Protein AF-S7PTJ5-F1 (afdb_monomer)

Solvent-accessible surface area (backbone atoms only — not comparable to full-atom values): 6444 Å² total; per-residue (Å²): 131,55,73,69,57,48,52,53,50,49,53,50,42,56,53,51,48,52,51,52,54,57,46,49,67,52,42,80,76,45,96,63,96,84,78,58,66,66,64,51,52,54,49,54,52,52,41,53,54,52,50,62,73,64,36,68,79,81,69,53,54,60,69,59,48,36,53,55,52,50,76,54,43,68,99,55,100,61,77,52,96,36,74,88,33,35,55,47,36,50,46,68,74,41,72,69,46,25,53,34,54,75,74,32,72,92,57,108

Foldseek 3Di:
DDPVVLVVLVVVLVVLVVVLVVVVVVCVVDVDPPPPVPVSVVSVVVSVVSCVVNPPLVVDDLVVNLVVLLVQADPDPDGDPDCPGPPNVQLPPDVSSVVSRVPNPSRD

Nearest PDB structures (foldseek):
  7kpv-assembly1_C  TM=3.994E-01  e=6.391E+00  Saccharomyces cerevisiae S288C

Mean predicted aligned error: 8.33 Å

Sequence (108 aa):
PTDAERRKLRWFVEEAERTVDNLWEKEDLVVNPLGVPQRRESLVSSITRCKSVLAPIRRLPPEILGRVFFFALPEVDYVPMRKDAAPMLLTHVCKFWRDVAMFTPDLW

Structure (mmCIF, N/CA/C/O backbone):
data_AF-S7PTJ5-F1
#
_entry.id   AF-S7PTJ5-F1
#
loop_
_atom_site.group_PDB
_atom_site.id
_atom_site.type_symbol
_atom_site.label_atom_id
_atom_site.label_alt_id
_atom_site.label_comp_id
_atom_site.label_asym_id
_atom_site.label_entity_id
_atom_site.label_seq_id
_atom_site.pdbx_PDB_ins_code
_atom_site.Cartn_x
_atom_site.Cartn_y
_atom_site.Cartn_z
_atom_site.occupancy
_atom_site.B_iso_or_equiv
_atom_site.auth_seq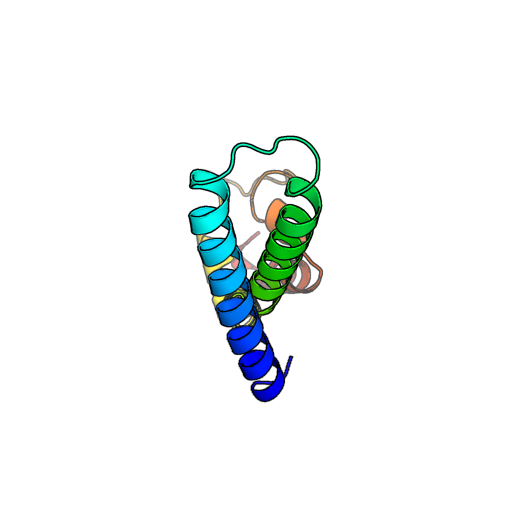_id
_atom_site.auth_comp_id
_atom_site.auth_asym_id
_atom_site.auth_atom_id
_atom_site.pdbx_PDB_model_num
ATOM 1 N N . PRO A 1 1 ? -13.951 -5.434 -0.118 1.00 74.44 1 PRO A N 1
ATOM 2 C CA . PRO A 1 1 ? -15.008 -4.753 0.657 1.00 74.44 1 PRO A CA 1
ATOM 3 C C . PRO A 1 1 ? -15.866 -3.849 -0.228 1.00 74.44 1 PRO A C 1
ATOM 5 O O . PRO A 1 1 ? -15.332 -3.061 -1.012 1.00 74.44 1 PRO A O 1
ATOM 8 N N . THR A 1 2 ? -17.178 -3.986 -0.081 1.00 85.00 2 THR A N 1
ATOM 9 C CA . THR A 1 2 ? -18.197 -3.136 -0.701 1.00 85.00 2 THR A CA 1
ATOM 10 C C . THR A 1 2 ? -18.107 -1.700 -0.176 1.00 85.00 2 THR A C 1
ATOM 12 O O . THR A 1 2 ? -17.518 -1.437 0.879 1.00 85.00 2 THR A O 1
ATOM 15 N N . ASP A 1 3 ? -18.692 -0.735 -0.889 1.00 85.19 3 ASP A N 1
ATOM 16 C CA . ASP A 1 3 ? -18.665 0.669 -0.455 1.00 85.19 3 ASP A CA 1
ATOM 17 C C . ASP A 1 3 ? -19.378 0.889 0.892 1.00 85.19 3 ASP A C 1
ATOM 19 O O . ASP A 1 3 ? -18.951 1.733 1.685 1.00 85.19 3 ASP A O 1
ATOM 23 N N . ALA A 1 4 ? -20.398 0.080 1.201 1.00 85.56 4 ALA A N 1
ATOM 24 C CA . ALA A 1 4 ? -21.073 0.089 2.497 1.00 85.56 4 ALA A CA 1
ATOM 25 C C . ALA A 1 4 ? -20.149 -0.379 3.637 1.00 85.56 4 ALA A C 1
ATOM 27 O O . ALA A 1 4 ? -20.053 0.288 4.668 1.00 85.56 4 ALA A O 1
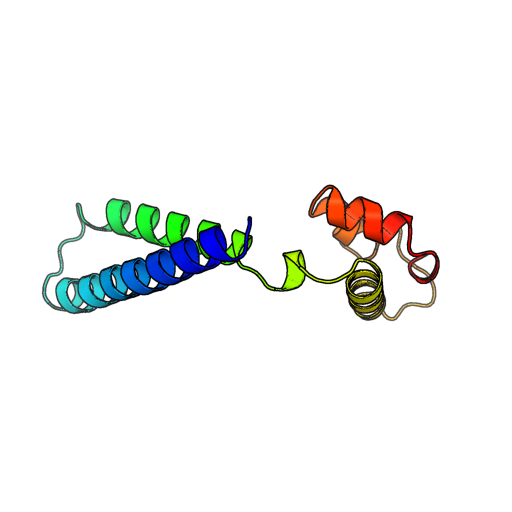ATOM 28 N N . GLU A 1 5 ? -19.416 -1.479 3.445 1.00 87.31 5 GLU A N 1
ATOM 29 C CA . GLU A 1 5 ? -18.423 -1.971 4.412 1.00 87.31 5 GLU A CA 1
ATOM 30 C C . GLU A 1 5 ? -17.289 -0.965 4.614 1.00 87.31 5 GLU A C 1
ATOM 32 O O . GLU A 1 5 ? -16.864 -0.722 5.740 1.00 87.31 5 GLU A O 1
ATOM 37 N N . ARG A 1 6 ? -16.829 -0.316 3.538 1.00 84.94 6 ARG A N 1
ATOM 38 C CA . ARG A 1 6 ? -15.797 0.728 3.618 1.00 84.94 6 ARG A CA 1
ATOM 39 C C . ARG A 1 6 ? -16.260 1.939 4.415 1.00 84.94 6 ARG A C 1
ATOM 41 O O . ARG A 1 6 ? -15.463 2.506 5.152 1.00 84.94 6 ARG A O 1
ATOM 48 N N . ARG A 1 7 ? -17.525 2.347 4.274 1.00 87.69 7 ARG A N 1
ATOM 49 C CA . ARG A 1 7 ? -18.090 3.451 5.063 1.00 87.69 7 ARG A CA 1
ATOM 50 C C . ARG A 1 7 ? -18.098 3.107 6.552 1.00 87.69 7 ARG A C 1
ATOM 52 O O . ARG A 1 7 ? -17.652 3.924 7.347 1.00 87.69 7 ARG A O 1
ATOM 59 N N . LYS A 1 8 ? -18.514 1.885 6.903 1.00 88.69 8 LYS A N 1
ATOM 60 C CA . LYS A 1 8 ? -18.448 1.381 8.285 1.00 88.69 8 LYS A CA 1
ATOM 61 C C . LYS A 1 8 ? -17.011 1.356 8.812 1.00 88.69 8 LYS A C 1
ATOM 63 O O . LYS A 1 8 ? -16.767 1.804 9.923 1.00 88.69 8 LYS A O 1
ATOM 68 N N . LEU A 1 9 ? -16.060 0.884 8.004 1.00 89.25 9 LEU A N 1
ATOM 69 C CA . LEU A 1 9 ? -14.642 0.856 8.373 1.00 89.25 9 LEU A CA 1
ATOM 70 C C . LEU A 1 9 ? -14.049 2.257 8.552 1.00 89.25 9 LEU A C 1
ATOM 72 O O . LEU A 1 9 ? -13.263 2.444 9.469 1.00 89.25 9 LEU A O 1
ATOM 76 N N . ARG A 1 10 ? -14.408 3.232 7.706 1.00 90.06 10 ARG A N 1
ATOM 77 C CA . ARG A 1 10 ? -13.962 4.626 7.868 1.00 90.06 10 ARG A CA 1
ATOM 78 C C . ARG A 1 10 ? -14.474 5.223 9.167 1.00 90.06 10 ARG A C 1
ATOM 80 O O . ARG A 1 10 ? -13.672 5.721 9.940 1.00 90.06 10 ARG A O 1
ATOM 87 N N . TRP A 1 11 ? -15.770 5.069 9.430 1.00 91.56 11 TRP A N 1
ATOM 88 C CA . TRP A 1 11 ? -16.358 5.493 10.696 1.00 91.56 11 TRP A CA 1
ATOM 89 C C . TRP A 1 11 ? -15.640 4.853 11.892 1.00 91.56 11 TRP A C 1
ATOM 91 O O . TRP A 1 11 ? -15.279 5.544 12.836 1.00 91.56 11 TRP A O 1
ATOM 101 N N . PHE A 1 12 ? -15.367 3.545 11.824 1.00 88.19 12 PHE A N 1
ATOM 102 C CA . PHE A 1 12 ? -14.638 2.840 12.877 1.00 88.19 12 PHE A CA 1
ATOM 103 C C . PHE A 1 12 ? -13.212 3.375 13.063 1.00 88.19 12 PHE A C 1
ATOM 105 O O . PHE A 1 12 ? -12.774 3.536 14.196 1.00 88.19 12 PHE A O 1
ATOM 112 N N . VAL A 1 13 ? -12.489 3.646 11.970 1.00 91.00 13 VAL A N 1
ATOM 113 C CA . VAL A 1 13 ? -11.138 4.228 12.024 1.00 91.00 13 VAL A CA 1
ATOM 114 C C . VAL A 1 13 ? -11.174 5.602 12.684 1.00 91.00 13 VAL A C 1
ATOM 116 O O . VAL A 1 13 ? -10.421 5.815 13.624 1.00 91.00 13 VAL A O 1
ATOM 119 N N . GLU A 1 14 ? -12.075 6.484 12.254 1.00 91.44 14 GLU A N 1
ATOM 120 C CA . GLU A 1 14 ? -12.210 7.834 12.813 1.00 91.44 14 GLU A CA 1
ATOM 121 C C . GLU A 1 14 ? -12.542 7.801 14.311 1.00 91.44 14 GLU A C 1
ATOM 123 O O . GLU A 1 14 ? -11.969 8.547 15.099 1.00 91.44 14 GLU A O 1
ATOM 128 N N . GLU A 1 15 ? -13.449 6.917 14.727 1.00 89.75 15 GLU A N 1
ATOM 129 C CA . GLU A 1 15 ? -13.821 6.772 16.137 1.00 89.75 15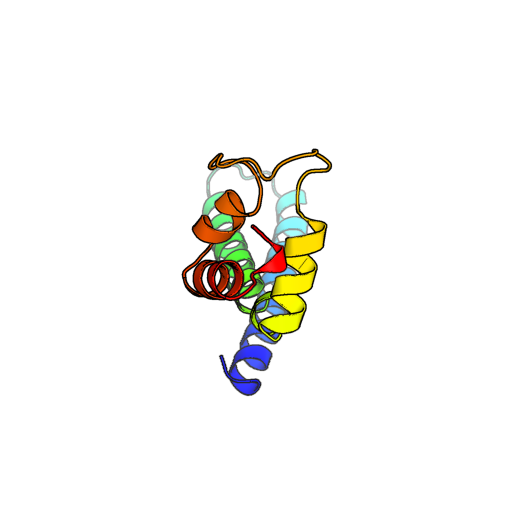 GLU A CA 1
ATOM 130 C C . GLU A 1 15 ? -12.681 6.191 16.987 1.00 89.75 15 GLU A C 1
ATOM 132 O O . GLU A 1 15 ? -12.421 6.637 18.109 1.00 89.75 15 GLU A O 1
ATOM 137 N N . ALA A 1 16 ? -11.965 5.205 16.449 1.00 86.12 16 ALA A N 1
ATOM 138 C CA . ALA A 1 16 ? -10.817 4.611 17.115 1.00 86.12 16 ALA A CA 1
ATOM 139 C C . ALA A 1 16 ? -9.656 5.611 17.252 1.00 86.12 16 ALA A C 1
ATOM 141 O O . ALA A 1 16 ? -8.998 5.622 18.289 1.00 86.12 16 ALA A O 1
ATOM 142 N N . GLU A 1 17 ? -9.431 6.471 16.255 1.00 88.31 17 GLU A N 1
ATOM 143 C CA . GLU A 1 17 ? -8.443 7.556 16.316 1.00 88.31 17 GLU A CA 1
ATOM 144 C C . GLU A 1 17 ? -8.793 8.572 17.399 1.00 88.31 17 GLU A C 1
ATOM 146 O O . GLU A 1 17 ? -7.963 8.814 18.268 1.00 88.31 17 GLU A O 1
ATOM 151 N N . ARG A 1 18 ? -10.047 9.045 17.460 1.00 86.69 18 ARG A N 1
ATOM 152 C CA . ARG A 1 18 ? -10.505 9.911 18.565 1.00 86.69 18 ARG A CA 1
ATOM 153 C C . ARG A 1 18 ? -10.277 9.266 19.925 1.00 86.69 18 ARG A C 1
ATOM 155 O O . ARG A 1 18 ? -9.911 9.936 20.882 1.00 86.69 18 ARG A O 1
ATOM 162 N N . THR A 1 19 ? -10.513 7.959 20.033 1.00 85.19 19 THR A N 1
ATOM 163 C CA . THR A 1 19 ? -10.276 7.226 21.281 1.00 85.19 19 THR A CA 1
ATOM 164 C C . THR A 1 19 ? -8.796 7.228 21.648 1.00 85.19 19 THR A C 1
ATOM 166 O O . THR A 1 19 ? -8.474 7.438 22.812 1.00 85.19 19 THR A O 1
ATOM 169 N N . VAL A 1 20 ? -7.901 7.013 20.681 1.00 83.69 20 VAL A N 1
ATOM 170 C CA . VAL A 1 20 ? -6.452 7.101 20.895 1.00 83.69 20 VAL A CA 1
ATOM 171 C C . VAL A 1 20 ? -6.060 8.519 21.316 1.00 83.69 20 VAL A C 1
ATOM 173 O O . VAL A 1 20 ? -5.401 8.657 22.339 1.00 83.69 20 VAL A O 1
ATOM 176 N N . ASP A 1 21 ? -6.522 9.554 20.616 1.00 82.88 21 ASP A N 1
ATOM 177 C CA . ASP A 1 21 ? -6.238 10.968 20.920 1.00 82.88 21 ASP A CA 1
ATOM 178 C C . ASP A 1 21 ? -6.704 11.361 22.331 1.00 82.88 21 ASP A C 1
ATOM 180 O O . ASP A 1 21 ? -5.936 11.904 23.122 1.00 82.88 21 ASP A O 1
ATOM 184 N N . ASN A 1 22 ? -7.917 10.956 22.714 1.00 81.31 22 ASN A N 1
ATOM 185 C CA . ASN A 1 22 ? -8.440 11.156 24.068 1.00 81.31 22 ASN A CA 1
ATOM 186 C C . ASN A 1 22 ? -7.649 10.390 25.144 1.00 81.31 22 ASN A C 1
ATOM 188 O O . ASN A 1 22 ? -7.654 10.782 26.312 1.00 81.31 22 ASN A O 1
ATOM 192 N N . LEU A 1 23 ? -7.041 9.249 24.797 1.00 73.06 23 LEU A N 1
ATOM 193 C CA . LEU A 1 23 ? -6.172 8.513 25.717 1.00 73.06 23 LEU A CA 1
ATOM 194 C C . LEU A 1 23 ? -4.852 9.256 25.924 1.00 73.06 23 LEU A C 1
ATOM 196 O O . LEU A 1 23 ? -4.404 9.308 27.063 1.00 73.06 23 LEU A O 1
ATOM 200 N N . TRP A 1 24 ? -4.287 9.875 24.884 1.00 66.00 24 TRP A N 1
ATOM 201 C CA . TRP A 1 24 ? -3.089 10.712 25.002 1.00 66.00 24 TRP A CA 1
ATOM 202 C C . TRP A 1 24 ? -3.320 11.929 25.900 1.00 66.00 24 TRP A C 1
ATOM 204 O O . TRP A 1 24 ? -2.538 12.154 26.820 1.00 66.00 24 TRP A O 1
ATOM 214 N N . GLU A 1 25 ? -4.439 12.643 25.723 1.00 64.81 25 GLU A N 1
ATOM 215 C CA . GLU A 1 25 ? -4.797 13.783 26.588 1.00 64.81 25 GLU A CA 1
ATOM 216 C C . GLU A 1 25 ? -4.932 13.385 28.068 1.00 64.81 25 GLU A C 1
ATOM 218 O O . GLU A 1 25 ? -4.671 14.187 28.964 1.00 64.81 25 GLU A O 1
ATOM 223 N N . LYS A 1 26 ? -5.334 12.139 28.348 1.00 64.62 26 LYS A N 1
ATOM 224 C CA . LYS A 1 26 ? -5.459 11.609 29.715 1.00 64.62 26 LYS A CA 1
ATOM 225 C C . LYS A 1 26 ? -4.156 11.007 30.252 1.00 64.62 26 LYS A C 1
ATOM 227 O O . LYS A 1 26 ? -3.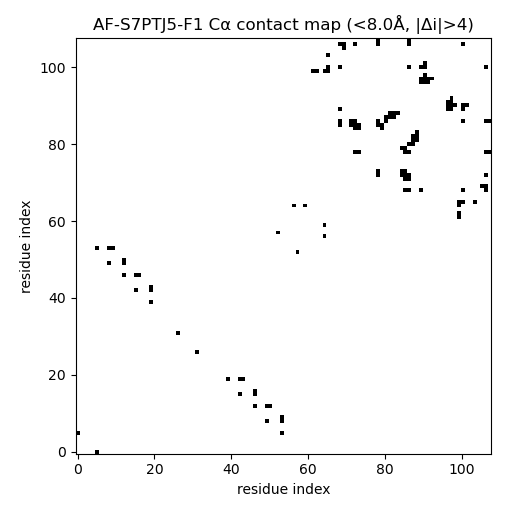958 11.032 31.465 1.00 64.62 26 LYS A O 1
ATOM 232 N N . GLU A 1 27 ? -3.292 10.470 29.387 1.00 58.94 27 GLU A N 1
ATOM 233 C CA . GLU A 1 27 ? -1.965 9.929 29.731 1.00 58.94 27 GLU A CA 1
ATOM 234 C C 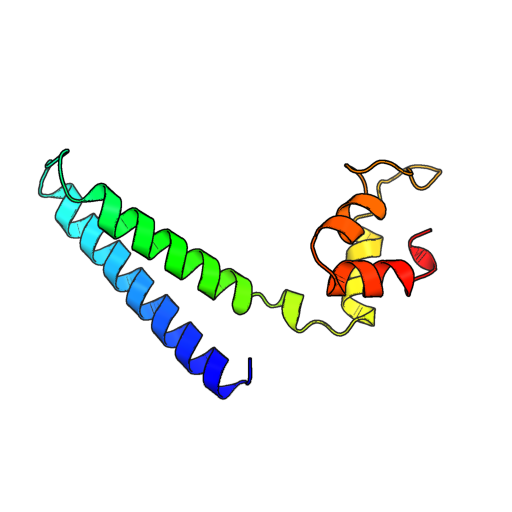. GLU A 1 27 ? -0.973 11.041 30.099 1.00 58.94 27 GLU A C 1
ATOM 236 O O . GLU A 1 27 ? -0.252 10.888 31.082 1.00 58.94 27 GLU A O 1
ATOM 241 N N . ASP A 1 28 ? -0.990 12.190 29.411 1.00 56.38 28 ASP A N 1
ATOM 242 C CA . ASP A 1 28 ? -0.130 13.342 29.752 1.00 56.38 28 ASP A CA 1
ATOM 243 C C . ASP A 1 28 ? -0.427 13.918 31.152 1.00 56.38 28 ASP A C 1
ATOM 245 O O . ASP A 1 28 ? 0.408 14.597 31.753 1.00 56.38 28 ASP A O 1
ATOM 249 N N . LEU A 1 29 ? -1.597 13.600 31.716 1.00 55.53 29 LEU A N 1
ATOM 250 C CA . LEU A 1 29 ? -1.997 13.977 33.073 1.00 55.53 29 LEU A CA 1
ATOM 251 C C . LEU A 1 29 ? -1.659 12.907 34.129 1.00 55.53 29 LEU A C 1
ATOM 253 O O . LEU A 1 29 ? -1.726 13.193 35.325 1.00 55.53 29 LEU A O 1
ATOM 257 N N . VAL A 1 30 ? -1.306 11.679 33.725 1.00 65.00 30 VAL A N 1
ATOM 258 C CA . VAL A 1 30 ? -1.091 10.538 34.629 1.00 65.00 30 VAL A CA 1
ATOM 259 C C . VAL A 1 30 ? 0.094 9.691 34.155 1.00 65.00 30 VAL A C 1
ATOM 261 O O . VAL A 1 30 ? -0.048 8.788 33.334 1.00 65.00 30 VAL A O 1
ATOM 264 N N . VAL A 1 31 ? 1.270 9.907 34.750 1.00 60.09 31 VAL A N 1
ATOM 265 C CA . VAL A 1 31 ? 2.441 9.033 34.562 1.00 60.09 31 VAL A CA 1
ATOM 266 C C . VAL A 1 31 ? 2.178 7.682 35.248 1.00 60.09 31 VAL A C 1
ATOM 268 O O . VAL A 1 31 ? 2.527 7.489 36.410 1.00 60.09 31 VAL A O 1
ATOM 271 N N . ASN A 1 32 ? 1.533 6.737 34.555 1.00 57.62 32 ASN A N 1
ATOM 272 C CA . ASN A 1 32 ? 1.382 5.352 35.016 1.00 57.62 32 ASN A CA 1
ATOM 273 C C . ASN A 1 32 ? 2.047 4.365 34.031 1.00 57.62 32 ASN A C 1
ATOM 275 O O . ASN A 1 32 ? 1.438 4.003 33.024 1.00 57.62 32 ASN A O 1
ATOM 279 N N . PRO A 1 33 ? 3.273 3.883 34.312 1.00 54.62 33 PRO A N 1
ATOM 280 C CA . PRO A 1 33 ? 4.054 3.101 33.352 1.00 54.62 33 PRO A CA 1
ATOM 281 C C . PRO A 1 33 ? 3.625 1.631 33.167 1.00 54.62 33 PRO A C 1
ATOM 283 O O . PRO A 1 33 ? 4.238 0.940 32.358 1.00 54.62 33 PRO A O 1
ATOM 286 N N . LEU A 1 34 ? 2.640 1.100 33.912 1.00 53.34 34 LEU A N 1
ATOM 287 C CA . LEU A 1 34 ? 2.538 -0.361 34.119 1.00 53.34 34 LEU A CA 1
ATOM 288 C C . LEU A 1 34 ? 1.266 -1.075 33.610 1.00 53.34 34 LEU A C 1
ATOM 290 O O . LEU A 1 34 ? 1.152 -2.279 33.821 1.00 53.34 34 LEU A O 1
ATOM 294 N N . GLY A 1 35 ? 0.325 -0.418 32.914 1.00 56.88 35 GLY A N 1
ATOM 295 C CA . GLY A 1 35 ? -0.895 -1.129 32.459 1.00 56.88 35 GLY A CA 1
ATOM 296 C C . GLY A 1 35 ? -1.707 -0.548 31.296 1.00 56.88 35 GLY A C 1
ATOM 297 O O . GLY A 1 35 ? -2.667 -1.173 30.851 1.00 56.88 35 GLY A O 1
ATOM 298 N N . VAL A 1 36 ? -1.345 0.628 30.788 1.00 59.69 36 VAL A N 1
ATOM 299 C CA . VAL A 1 36 ? -2.015 1.295 29.656 1.00 59.69 36 VAL A CA 1
ATOM 300 C C . VAL A 1 36 ? -1.404 0.988 28.260 1.00 59.69 36 VAL A C 1
ATOM 302 O O . VAL A 1 36 ? -2.175 0.977 27.291 1.00 59.69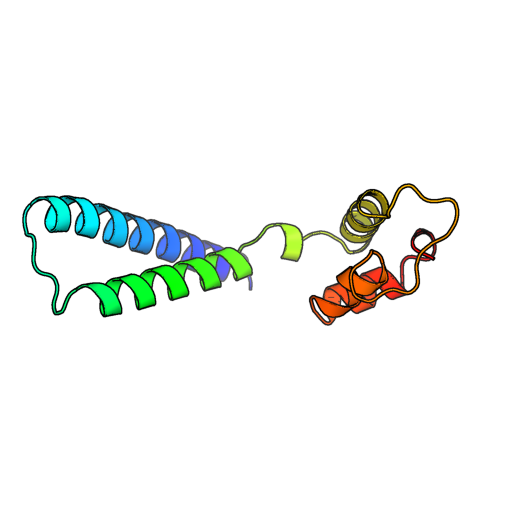 36 VAL A O 1
ATOM 305 N N . PRO A 1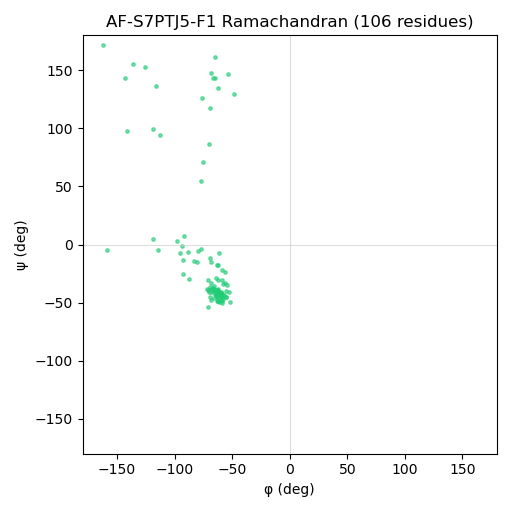 37 ? -0.107 0.614 28.093 1.00 65.88 37 PRO A N 1
ATOM 306 C CA . PRO A 1 37 ? 0.503 0.455 26.763 1.00 65.88 37 PRO A CA 1
ATOM 307 C C . PRO A 1 37 ? -0.174 -0.592 25.868 1.00 65.88 37 PRO A C 1
ATOM 309 O O . PRO A 1 37 ? -0.400 -0.348 24.682 1.00 65.88 37 PRO A O 1
ATOM 312 N N . GLN A 1 38 ? -0.570 -1.747 26.423 1.00 71.31 38 GLN A N 1
ATOM 313 C CA . GLN A 1 38 ? -1.026 -2.873 25.597 1.00 71.31 38 GLN A CA 1
ATOM 314 C C . GLN A 1 38 ? -2.373 -2.606 24.913 1.00 71.31 38 GLN A C 1
ATOM 316 O O . GLN A 1 38 ? -2.595 -3.015 23.769 1.00 71.31 38 GLN A O 1
ATOM 321 N N . ARG A 1 39 ? -3.296 -1.907 25.590 1.00 72.25 39 ARG A N 1
ATOM 322 C CA . ARG A 1 39 ? -4.612 -1.588 25.012 1.00 72.25 39 ARG A CA 1
ATOM 323 C C . ARG A 1 39 ? -4.476 -0.598 23.860 1.00 72.25 39 ARG A C 1
ATOM 325 O O . ARG A 1 39 ? -5.161 -0.743 22.847 1.00 72.25 39 ARG A O 1
ATOM 332 N N . ARG A 1 40 ? -3.571 0.370 23.999 1.00 77.38 40 ARG A N 1
ATOM 333 C CA . ARG A 1 40 ? -3.274 1.360 22.967 1.00 77.38 40 ARG A CA 1
ATOM 334 C C . ARG A 1 40 ? -2.581 0.727 21.764 1.00 77.38 40 ARG A C 1
ATOM 336 O O . ARG A 1 40 ? -3.028 0.942 20.642 1.00 77.38 40 ARG A O 1
ATOM 343 N N . GLU A 1 41 ? -1.556 -0.093 21.978 1.00 83.12 41 GLU A N 1
ATOM 344 C CA . GLU A 1 41 ? -0.864 -0.808 20.897 1.00 83.12 41 GLU A CA 1
ATOM 345 C C . GLU A 1 41 ? -1.822 -1.685 20.083 1.00 83.12 41 GLU A C 1
ATOM 347 O O . GLU A 1 41 ? -1.814 -1.652 18.851 1.00 83.12 41 GLU A O 1
ATOM 352 N N . SER A 1 42 ? -2.714 -2.412 20.761 1.00 84.81 42 SER A N 1
ATOM 353 C CA . SER A 1 42 ? -3.746 -3.225 20.108 1.00 84.81 42 SER A CA 1
ATOM 354 C C . SER A 1 42 ? -4.713 -2.380 19.264 1.00 84.81 42 SER A C 1
ATOM 356 O O . SER A 1 42 ? -5.060 -2.749 18.133 1.00 84.81 42 SER A O 1
ATOM 358 N N . LEU A 1 43 ? -5.112 -1.208 19.771 1.00 85.62 43 LEU A N 1
ATOM 359 C CA . LEU A 1 43 ? -6.000 -0.294 19.055 1.00 85.62 43 LEU A CA 1
ATOM 360 C C . LEU A 1 43 ? -5.307 0.338 17.837 1.00 85.62 43 LEU A C 1
ATOM 362 O O . LEU A 1 43 ? -5.867 0.317 16.742 1.00 85.62 43 LEU A O 1
ATOM 366 N N . VAL A 1 44 ? -4.063 0.801 17.984 1.00 88.31 44 VAL A N 1
ATOM 367 C CA . VAL A 1 44 ? -3.247 1.342 16.882 1.00 88.31 44 VAL A CA 1
ATOM 368 C C . VAL A 1 44 ? -2.997 0.283 15.806 1.00 88.31 44 VAL A C 1
ATOM 370 O O . VAL A 1 44 ? -3.125 0.566 14.611 1.00 88.31 44 VAL A O 1
ATOM 373 N N . SER A 1 45 ? -2.710 -0.959 16.200 1.00 89.38 45 SER A N 1
ATOM 374 C CA . SER A 1 45 ? -2.570 -2.090 15.276 1.00 89.38 45 SER A CA 1
ATOM 375 C C . SER A 1 45 ? -3.866 -2.344 14.491 1.00 89.38 45 SER A C 1
ATOM 377 O O . SER A 1 45 ? -3.853 -2.478 13.262 1.00 89.38 45 SER A O 1
ATOM 379 N N . SER A 1 46 ? -5.013 -2.306 15.175 1.00 88.56 46 SER A N 1
ATOM 380 C CA . SER A 1 46 ? -6.332 -2.462 14.552 1.00 88.56 46 SER A CA 1
ATOM 381 C C . SER A 1 46 ? -6.644 -1.336 13.557 1.00 88.56 46 SER A C 1
ATOM 383 O O . SER A 1 46 ? -7.058 -1.621 12.429 1.00 88.56 46 SER A O 1
ATOM 385 N N . ILE A 1 47 ? -6.374 -0.077 13.923 1.00 90.62 47 ILE A N 1
ATOM 386 C CA . ILE A 1 47 ? -6.509 1.097 13.042 1.00 90.62 47 ILE A CA 1
ATOM 387 C C . ILE A 1 47 ? -5.629 0.933 11.802 1.00 90.62 47 ILE A C 1
ATOM 389 O O . ILE A 1 47 ? -6.107 1.084 10.677 1.00 90.62 47 ILE A O 1
ATOM 393 N N . THR A 1 48 ? -4.361 0.566 11.990 1.00 91.75 48 THR A N 1
ATOM 394 C CA . THR A 1 48 ? -3.390 0.382 10.901 1.00 91.75 48 THR A CA 1
ATOM 395 C C . THR A 1 48 ? -3.872 -0.674 9.907 1.00 91.75 48 THR A C 1
ATOM 397 O O . THR A 1 48 ? -3.846 -0.459 8.691 1.00 91.75 48 THR A O 1
ATOM 400 N N . ARG A 1 49 ? -4.409 -1.793 10.404 1.00 89.25 49 ARG A N 1
ATOM 401 C CA . ARG A 1 49 ? -4.984 -2.846 9.559 1.00 89.25 49 ARG A CA 1
ATOM 402 C C . ARG A 1 49 ? -6.202 -2.351 8.775 1.00 89.25 49 ARG A C 1
ATOM 404 O O . ARG A 1 49 ? -6.304 -2.615 7.576 1.00 89.25 49 ARG A O 1
ATOM 411 N N . CYS A 1 50 ? -7.105 -1.607 9.411 1.00 89.12 50 CYS A N 1
ATOM 412 C CA . CYS A 1 50 ? -8.268 -1.022 8.741 1.00 89.12 50 CYS A CA 1
ATOM 413 C C . CYS A 1 50 ? -7.863 0.008 7.674 1.00 89.12 50 CYS A C 1
ATOM 415 O O . CYS A 1 50 ? -8.378 -0.045 6.555 1.00 89.12 50 CYS A O 1
ATOM 417 N N . LYS A 1 51 ? -6.891 0.881 7.967 1.00 89.62 51 LYS A N 1
ATOM 418 C CA . LYS A 1 51 ? -6.321 1.831 6.999 1.00 89.62 51 LYS A CA 1
ATOM 419 C C . LYS A 1 51 ? -5.715 1.118 5.793 1.00 89.62 51 LYS A C 1
ATOM 421 O O . LYS A 1 51 ? -5.991 1.509 4.663 1.00 89.62 51 LYS A O 1
ATOM 426 N N . SER A 1 52 ? -4.984 0.024 6.010 1.00 88.25 52 SER A N 1
ATOM 427 C CA . SER A 1 52 ? -4.440 -0.802 4.924 1.00 88.25 52 SER A CA 1
ATOM 428 C C . SER A 1 52 ? -5.541 -1.366 4.012 1.00 88.25 52 SER A C 1
ATOM 430 O O . SER A 1 52 ? -5.433 -1.303 2.788 1.00 88.25 52 SER A O 1
ATOM 432 N N . VAL A 1 53 ? -6.660 -1.839 4.575 1.00 87.94 53 VAL A N 1
ATOM 433 C CA . VAL A 1 53 ? -7.823 -2.306 3.790 1.00 87.94 53 VAL A CA 1
ATOM 434 C C . VAL A 1 53 ? -8.493 -1.165 3.014 1.00 87.94 53 VAL A C 1
ATOM 436 O O . VAL A 1 53 ? -8.985 -1.368 1.898 1.00 87.94 53 VAL A O 1
ATOM 439 N N . LEU A 1 54 ? -8.524 0.032 3.595 1.00 89.56 54 LEU A N 1
ATOM 440 C CA . LEU A 1 54 ? -9.122 1.220 2.992 1.00 89.56 54 LEU A CA 1
ATOM 441 C C . LEU A 1 54 ? -8.214 1.912 1.972 1.00 89.56 54 LEU A C 1
ATOM 443 O O . LEU A 1 54 ? -8.738 2.694 1.175 1.00 89.56 54 LEU A O 1
ATOM 447 N N . ALA A 1 55 ? -6.916 1.591 1.956 1.00 88.94 55 ALA A N 1
ATOM 448 C CA . ALA A 1 55 ? -5.907 2.239 1.130 1.00 88.94 55 ALA A CA 1
ATOM 449 C C . ALA A 1 55 ? -6.358 2.360 -0.342 1.00 88.94 55 ALA A C 1
ATOM 451 O O . ALA A 1 55 ? -6.779 1.356 -0.940 1.00 88.94 55 ALA A O 1
ATOM 452 N N . PRO A 1 56 ? -6.266 3.562 -0.950 1.00 86.88 56 PRO A N 1
ATOM 453 C CA . PRO A 1 56 ? -6.725 3.805 -2.320 1.00 86.88 56 PRO A CA 1
ATOM 454 C C . PRO A 1 56 ? -6.110 2.855 -3.351 1.00 86.88 56 PRO A C 1
ATOM 456 O O . PRO A 1 56 ? -6.805 2.398 -4.256 1.00 86.88 56 PRO A O 1
ATOM 459 N N . ILE A 1 57 ? -4.845 2.471 -3.148 1.00 88.75 57 ILE A N 1
ATOM 460 C CA . ILE A 1 57 ? -4.088 1.576 -4.033 1.00 88.75 57 ILE A CA 1
ATOM 461 C C . ILE A 1 57 ? -4.767 0.217 -4.267 1.00 88.75 57 ILE A C 1
ATOM 463 O O . ILE A 1 57 ? -4.560 -0.410 -5.298 1.00 88.75 57 ILE A O 1
ATOM 467 N N . ARG A 1 58 ? -5.644 -0.229 -3.354 1.00 86.31 58 ARG A N 1
ATOM 468 C CA . ARG A 1 58 ? -6.405 -1.485 -3.488 1.00 86.31 58 ARG A CA 1
ATOM 469 C C . ARG A 1 58 ? -7.626 -1.384 -4.412 1.00 86.31 58 ARG A C 1
ATOM 471 O O . ARG A 1 58 ? -8.316 -2.384 -4.588 1.00 86.31 58 ARG A O 1
ATOM 478 N N . ARG A 1 59 ? -7.960 -0.189 -4.915 1.00 87.31 59 ARG A N 1
ATOM 479 C CA . ARG A 1 59 ? -9.063 0.053 -5.868 1.00 87.31 59 ARG A CA 1
ATOM 480 C C . ARG A 1 59 ? -8.584 0.521 -7.233 1.00 87.31 59 ARG A C 1
ATOM 482 O O . ARG A 1 59 ? -9.424 0.731 -8.104 1.00 87.31 59 ARG A O 1
ATOM 489 N N . LEU A 1 60 ? -7.284 0.756 -7.394 1.00 91.75 60 LEU A N 1
ATOM 490 C CA . LEU A 1 60 ? -6.769 1.190 -8.678 1.00 91.75 60 LEU A CA 1
ATOM 491 C C . LEU A 1 60 ? -7.042 0.096 -9.716 1.00 91.75 60 LEU A C 1
ATOM 493 O O . LEU A 1 60 ? -6.814 -1.081 -9.416 1.00 91.75 60 LEU A O 1
ATOM 497 N N . PRO A 1 61 ? -7.527 0.469 -10.911 1.00 94.12 61 PRO A N 1
ATOM 498 C CA . PRO A 1 61 ? -7.522 -0.436 -12.046 1.00 94.12 61 PRO A CA 1
ATOM 499 C C . PRO A 1 61 ? -6.106 -0.985 -12.275 1.00 94.12 61 PRO A C 1
ATOM 501 O O . PRO A 1 61 ? -5.130 -0.268 -12.007 1.00 94.12 61 PRO A O 1
ATOM 504 N N . PRO A 1 62 ? -5.971 -2.236 -12.745 1.00 94.81 62 PRO A N 1
ATOM 505 C CA . PRO A 1 62 ? -4.668 -2.857 -12.960 1.00 94.81 62 PRO A CA 1
ATOM 506 C C . PRO A 1 62 ? -3.769 -2.030 -13.892 1.00 94.81 62 PRO A C 1
ATOM 508 O O . PRO A 1 62 ? -2.571 -1.947 -13.651 1.00 94.81 62 PRO A O 1
ATOM 511 N N . GLU A 1 63 ? -4.337 -1.331 -14.876 1.00 95.50 63 GLU A N 1
ATOM 512 C CA . GLU A 1 63 ? -3.614 -0.476 -15.824 1.00 95.50 63 GLU A CA 1
ATOM 513 C C . GLU A 1 63 ? -2.979 0.736 -15.132 1.00 95.50 63 GLU A C 1
ATOM 515 O O . GLU A 1 63 ? -1.835 1.103 -15.400 1.00 95.50 63 GLU A O 1
ATOM 520 N N . ILE A 1 64 ? -3.714 1.360 -14.206 1.00 96.38 64 ILE A N 1
ATOM 521 C CA . ILE A 1 64 ? -3.216 2.506 -13.438 1.00 96.38 64 ILE A CA 1
ATOM 522 C C . ILE A 1 64 ? -2.141 2.047 -12.456 1.00 96.38 64 ILE A C 1
ATOM 524 O O . ILE A 1 64 ? -1.118 2.713 -12.310 1.00 96.38 64 ILE A O 1
ATOM 528 N N . LEU A 1 65 ? -2.343 0.896 -11.810 1.00 95.94 65 LEU A N 1
ATOM 529 C CA . LEU A 1 65 ? -1.346 0.329 -10.910 1.00 95.94 65 LEU A CA 1
ATOM 530 C C . LEU A 1 65 ? -0.061 -0.066 -11.659 1.00 95.94 65 LEU A C 1
ATOM 532 O O . LEU A 1 65 ? 1.026 0.224 -11.167 1.00 95.94 65 LEU A O 1
ATOM 536 N N . GLY A 1 66 ? -0.174 -0.634 -12.863 1.00 96.31 66 GLY A N 1
ATOM 537 C CA . GLY A 1 66 ? 0.964 -0.935 -13.735 1.00 96.31 66 GLY A CA 1
ATOM 538 C C . GLY A 1 66 ? 1.768 0.315 -14.105 1.00 96.31 66 GLY A C 1
ATOM 539 O O . GLY A 1 66 ? 2.991 0.309 -14.003 1.00 96.31 66 GLY A O 1
ATOM 540 N N . ARG A 1 67 ? 1.102 1.438 -14.415 1.00 96.19 67 ARG A N 1
ATOM 541 C CA . ARG A 1 67 ? 1.802 2.721 -14.627 1.00 96.19 67 ARG A CA 1
ATOM 542 C C . ARG A 1 67 ? 2.519 3.223 -13.377 1.00 96.19 67 ARG A C 1
ATOM 544 O O . ARG A 1 67 ? 3.623 3.742 -13.483 1.00 96.19 67 ARG A O 1
ATOM 551 N N . VAL A 1 68 ? 1.923 3.071 -12.194 1.00 95.69 68 VAL A N 1
ATOM 552 C CA . VAL A 1 68 ? 2.605 3.411 -10.933 1.00 95.69 68 VAL A CA 1
ATOM 553 C C . VAL A 1 68 ? 3.852 2.544 -10.743 1.00 95.69 68 VAL A C 1
ATOM 555 O O . VAL A 1 68 ? 4.888 3.059 -10.339 1.00 95.69 68 VAL A O 1
ATOM 558 N N . PHE A 1 69 ? 3.774 1.249 -11.065 1.00 95.75 69 PHE A N 1
ATOM 559 C CA . PHE A 1 69 ? 4.924 0.344 -11.008 1.00 95.75 69 PHE A CA 1
ATOM 560 C C . PHE A 1 69 ? 6.037 0.753 -11.972 1.00 95.75 69 PHE A C 1
ATOM 562 O O . PHE A 1 69 ? 7.201 0.687 -11.592 1.00 95.75 69 PHE A O 1
ATOM 569 N N . PHE A 1 70 ? 5.686 1.231 -13.167 1.00 94.56 70 PHE A N 1
ATOM 570 C CA . PHE A 1 70 ? 6.652 1.729 -14.147 1.00 94.56 70 PHE A CA 1
ATOM 571 C C . PHE A 1 70 ? 7.467 2.904 -13.591 1.00 94.56 70 PHE A C 1
ATOM 573 O O . PHE A 1 70 ? 8.690 2.904 -13.672 1.00 94.56 70 PHE A O 1
ATOM 580 N N . PHE A 1 71 ? 6.814 3.859 -12.924 1.00 93.50 71 PHE A N 1
ATOM 581 C CA . PHE A 1 71 ? 7.509 4.972 -12.263 1.00 93.50 71 PHE A CA 1
ATOM 582 C C . PHE A 1 71 ? 8.336 4.561 -11.036 1.00 93.50 71 PHE A C 1
ATOM 584 O O . PHE A 1 71 ? 9.099 5.373 -10.522 1.00 93.50 71 PHE A O 1
ATOM 591 N N . ALA A 1 72 ? 8.181 3.330 -10.544 1.00 92.62 72 ALA A N 1
ATOM 592 C CA . ALA A 1 72 ? 8.984 2.786 -9.453 1.00 92.62 72 ALA A CA 1
ATOM 593 C C . ALA A 1 72 ? 10.205 1.992 -9.947 1.00 92.62 72 ALA A C 1
ATOM 595 O O . ALA A 1 72 ? 10.958 1.471 -9.120 1.00 92.62 72 ALA A O 1
ATOM 596 N N . LEU A 1 73 ? 10.388 1.854 -11.266 1.00 92.06 73 LEU A N 1
ATOM 597 C CA . LEU A 1 73 ? 11.563 1.201 -11.828 1.00 92.06 73 LEU A CA 1
ATOM 598 C C . LEU A 1 73 ? 12.831 2.012 -11.514 1.00 92.06 73 LEU A C 1
ATOM 600 O O . LEU A 1 73 ? 12.792 3.243 -11.498 1.00 92.06 73 LEU A O 1
ATOM 604 N N . PRO A 1 74 ? 13.959 1.338 -11.243 1.00 88.00 74 PRO A N 1
ATOM 605 C CA . PRO A 1 74 ? 15.225 2.023 -11.035 1.00 88.00 74 PRO A CA 1
ATOM 606 C C . PRO A 1 74 ? 15.698 2.702 -12.331 1.00 88.00 74 PRO A C 1
ATOM 608 O O . PRO A 1 74 ? 15.547 2.144 -13.416 1.00 88.00 74 PRO A O 1
ATOM 611 N N . GLU A 1 75 ? 16.310 3.883 -12.211 1.00 85.38 75 GLU A N 1
ATOM 612 C CA . GLU A 1 75 ? 16.917 4.625 -13.329 1.00 85.38 75 GLU A CA 1
ATOM 613 C C . GLU A 1 75 ? 18.250 3.982 -13.752 1.00 85.38 75 GLU A C 1
ATOM 615 O O . GLU A 1 75 ? 19.336 4.486 -13.471 1.00 85.38 75 GLU A O 1
ATOM 620 N N . VAL A 1 76 ? 18.172 2.809 -14.372 1.00 82.94 76 VAL A N 1
ATOM 621 C CA . VAL A 1 76 ? 19.323 2.033 -14.847 1.00 82.94 76 VAL A CA 1
ATOM 622 C C . VAL A 1 76 ? 19.054 1.493 -16.248 1.00 82.94 76 VAL A C 1
ATOM 624 O O . VAL A 1 76 ? 17.905 1.275 -16.623 1.00 82.94 76 VAL A O 1
ATOM 627 N N . ASP A 1 77 ? 20.121 1.225 -17.003 1.00 78.94 77 ASP A N 1
ATOM 628 C CA . ASP A 1 77 ? 20.033 0.755 -18.396 1.00 78.94 77 ASP A CA 1
ATOM 629 C C . ASP A 1 77 ? 19.340 -0.613 -18.549 1.00 78.94 77 ASP A C 1
ATOM 631 O O . ASP A 1 77 ? 18.942 -0.992 -19.649 1.00 78.94 77 ASP A O 1
ATOM 635 N N . TYR A 1 78 ? 19.218 -1.381 -17.461 1.00 80.62 78 TYR A N 1
ATOM 636 C CA . TYR A 1 78 ? 18.616 -2.712 -17.450 1.00 80.62 78 TYR A CA 1
ATOM 637 C C . TYR A 1 78 ? 17.817 -2.965 -16.174 1.00 80.62 78 TYR A C 1
ATOM 639 O O . TYR A 1 78 ? 18.233 -2.605 -15.074 1.00 80.62 78 TYR A O 1
ATOM 647 N N . VAL A 1 79 ? 16.699 -3.676 -16.306 1.00 79.44 79 VAL A N 1
ATOM 648 C CA . VAL A 1 79 ? 15.848 -4.043 -15.173 1.00 79.44 79 VAL A CA 1
ATOM 649 C C . VAL A 1 79 ? 16.559 -5.078 -14.282 1.00 79.44 79 VAL A C 1
ATOM 651 O O . VAL A 1 79 ? 16.852 -6.192 -14.730 1.00 79.44 79 VAL A O 1
ATOM 654 N N . PRO A 1 80 ? 16.851 -4.768 -13.005 1.00 80.62 80 PRO A N 1
ATOM 655 C CA . PRO A 1 80 ? 17.557 -5.696 -12.135 1.00 80.62 80 PRO A CA 1
ATOM 656 C C . PRO A 1 80 ? 16.633 -6.823 -11.651 1.00 80.62 80 PRO A C 1
ATOM 658 O O . PRO A 1 80 ? 15.626 -6.592 -10.984 1.00 80.62 80 PRO A O 1
ATOM 661 N N . MET A 1 81 ? 17.038 -8.079 -11.865 1.00 84.88 81 MET A N 1
ATOM 662 C CA . MET A 1 81 ? 16.385 -9.261 -11.276 1.00 84.88 81 MET A CA 1
ATOM 663 C C . MET A 1 81 ? 16.769 -9.450 -9.796 1.00 84.88 81 MET A C 1
ATOM 665 O O . MET A 1 81 ? 17.276 -10.495 -9.387 1.00 84.88 81 MET A O 1
ATOM 669 N N . ARG A 1 82 ? 16.566 -8.417 -8.970 1.00 88.38 82 ARG A N 1
ATOM 670 C CA . ARG A 1 82 ? 16.884 -8.435 -7.535 1.00 88.38 82 ARG A CA 1
ATOM 671 C C . ARG A 1 82 ? 15.631 -8.294 -6.692 1.00 88.38 82 ARG A C 1
ATOM 673 O O . ARG A 1 82 ? 14.818 -7.422 -6.947 1.00 88.38 82 ARG A O 1
ATOM 680 N N . LYS A 1 83 ? 15.511 -9.086 -5.624 1.00 90.19 83 LYS A N 1
ATOM 681 C CA . LYS A 1 83 ? 14.330 -9.090 -4.737 1.00 90.19 83 LYS A CA 1
ATOM 682 C C . LYS A 1 83 ? 14.031 -7.735 -4.077 1.00 90.19 83 LYS A C 1
ATOM 684 O O . LYS A 1 83 ? 12.903 -7.518 -3.648 1.00 90.19 83 LYS A O 1
ATOM 689 N N . ASP A 1 84 ? 15.029 -6.862 -3.974 1.00 90.94 84 ASP A N 1
ATOM 690 C CA . ASP A 1 84 ? 14.959 -5.545 -3.341 1.00 90.94 84 ASP A CA 1
ATOM 691 C C . ASP A 1 84 ? 14.745 -4.384 -4.329 1.00 90.94 84 ASP A C 1
ATOM 693 O O . ASP A 1 84 ? 14.684 -3.236 -3.900 1.00 90.94 84 ASP A O 1
ATOM 697 N N . ALA A 1 85 ? 14.588 -4.662 -5.628 1.00 91.44 85 ALA A N 1
ATOM 698 C CA . ALA A 1 85 ? 14.354 -3.655 -6.662 1.00 91.44 85 ALA A CA 1
ATOM 699 C C . ALA A 1 85 ? 13.097 -3.971 -7.488 1.00 91.44 85 ALA A C 1
ATOM 701 O O . ALA A 1 85 ? 12.688 -5.126 -7.616 1.00 91.44 85 ALA A O 1
ATOM 702 N N . ALA A 1 86 ? 12.451 -2.947 -8.046 1.00 91.88 86 ALA A N 1
ATOM 703 C CA . ALA A 1 86 ? 11.357 -3.149 -8.991 1.00 91.88 86 ALA A CA 1
ATOM 704 C C . ALA A 1 86 ? 11.882 -3.755 -10.316 1.00 91.88 86 ALA A C 1
ATOM 706 O O . ALA A 1 86 ? 13.019 -3.472 -10.697 1.00 91.88 86 ALA A O 1
ATOM 707 N N . PRO A 1 87 ? 11.076 -4.591 -11.002 1.00 93.31 87 PRO A N 1
ATOM 708 C CA . PRO A 1 87 ? 9.708 -4.986 -10.662 1.00 93.31 87 PRO A CA 1
ATOM 709 C C . PRO A 1 87 ? 9.629 -6.134 -9.645 1.00 93.31 87 PRO A C 1
ATOM 711 O O . PRO A 1 87 ? 8.567 -6.347 -9.062 1.00 93.31 87 PRO A O 1
ATOM 714 N N . MET A 1 88 ? 10.730 -6.850 -9.378 1.00 94.62 88 MET A N 1
ATOM 715 C CA . MET A 1 88 ? 10.758 -8.018 -8.482 1.00 94.62 88 MET A CA 1
ATOM 716 C C . MET A 1 88 ? 10.140 -7.727 -7.116 1.00 94.62 88 MET A C 1
ATOM 718 O O . MET A 1 88 ? 9.250 -8.459 -6.684 1.00 94.62 88 MET A O 1
ATOM 722 N N . LEU A 1 89 ? 10.548 -6.634 -6.468 1.00 95.12 89 LEU A N 1
ATOM 723 C CA . LEU A 1 89 ? 10.035 -6.202 -5.167 1.00 95.12 89 LEU A CA 1
ATOM 724 C C . LEU A 1 89 ? 8.499 -6.113 -5.154 1.00 95.12 89 LEU A C 1
ATOM 726 O O . LEU A 1 89 ? 7.846 -6.562 -4.211 1.00 95.12 89 LEU A O 1
ATOM 730 N N . LEU A 1 90 ? 7.909 -5.596 -6.234 1.00 94.62 90 LEU A N 1
ATOM 731 C CA . LEU A 1 90 ? 6.466 -5.387 -6.366 1.00 94.62 90 LEU A CA 1
ATOM 732 C C . LEU A 1 90 ? 5.710 -6.725 -6.439 1.00 94.62 90 LEU A C 1
ATOM 734 O O . LEU A 1 90 ? 4.622 -6.858 -5.873 1.00 94.62 90 LEU A O 1
ATOM 738 N N . THR A 1 91 ? 6.316 -7.758 -7.036 1.00 95.00 91 THR A N 1
ATOM 739 C CA . THR A 1 91 ? 5.740 -9.115 -7.113 1.00 95.00 91 THR A CA 1
ATOM 740 C C . THR A 1 91 ? 5.654 -9.844 -5.763 1.00 95.00 91 THR A C 1
ATOM 742 O O . THR A 1 91 ? 4.929 -10.844 -5.625 1.00 95.00 91 THR A O 1
ATOM 745 N N . HIS A 1 92 ? 6.368 -9.349 -4.748 1.00 94.12 92 HIS A N 1
ATOM 746 C CA . HIS A 1 92 ? 6.404 -9.922 -3.403 1.00 94.12 92 HIS A CA 1
ATOM 747 C C . HIS A 1 92 ? 5.416 -9.273 -2.424 1.00 94.12 92 HIS A C 1
ATOM 749 O O . HIS A 1 92 ? 5.219 -9.807 -1.335 1.00 94.12 92 HIS A O 1
ATOM 755 N N . VAL A 1 93 ? 4.736 -8.186 -2.809 1.00 92.12 93 VAL A N 1
ATOM 756 C CA . VAL A 1 93 ? 3.799 -7.470 -1.924 1.00 92.12 93 VAL A CA 1
ATOM 757 C C . VAL A 1 93 ? 2.521 -8.276 -1.674 1.00 92.12 93 VAL A C 1
ATOM 759 O O . VAL A 1 93 ? 2.130 -8.508 -0.532 1.00 92.12 93 VAL A O 1
ATOM 762 N N . CYS A 1 94 ? 1.835 -8.707 -2.737 1.00 91.50 94 CYS A N 1
ATOM 763 C CA . CYS A 1 94 ? 0.662 -9.580 -2.648 1.00 91.50 94 CYS A CA 1
ATOM 764 C C . CYS A 1 94 ? 0.359 -10.247 -3.999 1.00 91.50 94 CYS A C 1
ATOM 766 O O . CYS A 1 94 ? 0.924 -9.866 -5.024 1.00 91.50 94 CYS A O 1
ATOM 768 N N . LYS A 1 95 ? -0.583 -11.205 -4.022 1.00 93.69 95 LYS A N 1
ATOM 769 C CA . LYS A 1 95 ? -1.001 -11.879 -5.264 1.00 93.69 95 LYS A CA 1
ATOM 770 C C . LYS A 1 95 ? -1.469 -10.897 -6.347 1.00 93.69 95 LYS A C 1
ATOM 772 O O . LYS A 1 95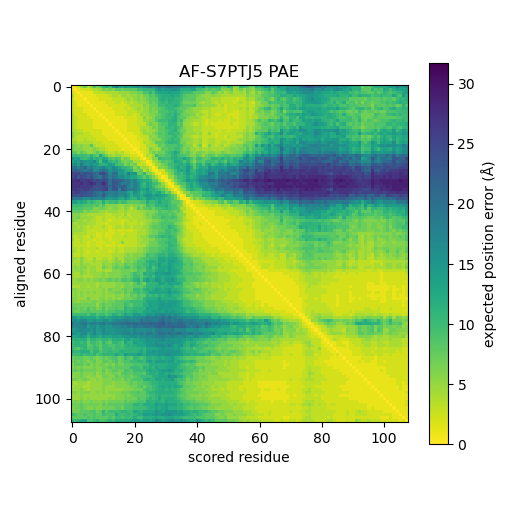 ? -1.040 -11.022 -7.482 1.00 93.69 95 LYS A O 1
ATOM 777 N N . PHE A 1 96 ? -2.298 -9.912 -5.997 1.00 94.50 96 PHE A N 1
ATOM 778 C CA . PHE A 1 96 ? -2.818 -8.950 -6.975 1.00 94.50 96 PHE A CA 1
ATOM 779 C C . PHE A 1 96 ? -1.701 -8.121 -7.627 1.00 94.50 96 PHE A C 1
ATOM 781 O O . PHE A 1 96 ? -1.691 -7.959 -8.839 1.00 94.50 96 PHE A O 1
ATOM 788 N N . TRP A 1 97 ? -0.727 -7.651 -6.842 1.00 96.06 97 TRP A N 1
ATOM 789 C CA . TRP A 1 97 ? 0.409 -6.883 -7.368 1.00 96.06 97 TRP A CA 1
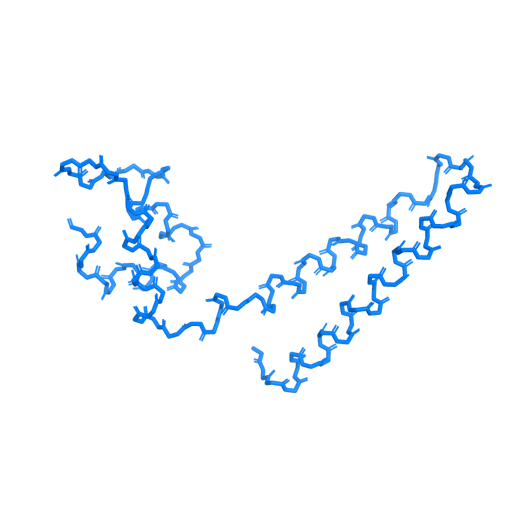ATOM 790 C C . TRP A 1 97 ? 1.309 -7.731 -8.258 1.00 96.06 97 TRP A C 1
ATOM 792 O O . TRP A 1 97 ? 1.760 -7.259 -9.295 1.00 96.06 97 TRP A O 1
ATOM 802 N N . ARG A 1 98 ? 1.526 -8.997 -7.883 1.00 96.69 98 ARG A N 1
ATOM 803 C CA . ARG A 1 98 ? 2.234 -9.959 -8.727 1.00 96.69 98 ARG A CA 1
ATOM 804 C C . ARG A 1 98 ? 1.539 -10.144 -10.064 1.00 96.69 98 ARG A C 1
ATOM 806 O O . ARG A 1 98 ? 2.202 -10.042 -11.084 1.00 96.69 98 ARG A O 1
ATOM 813 N N . ASP A 1 99 ? 0.233 -10.392 -10.053 1.00 96.94 99 ASP A N 1
ATOM 814 C CA . ASP A 1 99 ? -0.531 -10.594 -11.281 1.00 96.94 99 ASP A CA 1
ATOM 815 C C . ASP A 1 99 ? -0.423 -9.339 -12.174 1.00 96.94 99 ASP A C 1
ATOM 817 O O . ASP A 1 99 ? -0.040 -9.451 -13.333 1.00 96.94 99 ASP A O 1
ATOM 821 N N . VAL A 1 100 ? -0.628 -8.135 -11.622 1.00 96.94 100 VAL A N 1
ATOM 822 C CA . VAL A 1 100 ? -0.471 -6.869 -12.367 1.00 96.94 100 VAL A CA 1
ATOM 823 C C . VAL A 1 100 ? 0.934 -6.711 -12.949 1.00 96.94 100 VAL A C 1
ATOM 825 O O . VAL A 1 100 ? 1.063 -6.394 -14.128 1.00 96.94 100 VAL A O 1
ATOM 828 N N . ALA A 1 101 ? 1.987 -6.967 -12.170 1.00 95.88 101 ALA A N 1
ATOM 829 C CA . ALA A 1 101 ? 3.360 -6.828 -12.649 1.00 95.88 101 ALA A CA 1
ATOM 830 C C . ALA A 1 101 ? 3.702 -7.835 -13.763 1.00 95.88 101 ALA A C 1
ATOM 832 O O . ALA A 1 101 ? 4.370 -7.482 -14.729 1.00 95.88 101 ALA A O 1
ATOM 833 N N . MET A 1 102 ? 3.208 -9.074 -13.665 1.00 95.06 102 MET A N 1
ATOM 834 C CA . MET A 1 102 ? 3.414 -10.107 -14.691 1.00 95.06 102 MET A CA 1
ATOM 835 C C . MET A 1 102 ? 2.631 -9.818 -15.980 1.00 95.06 102 MET A C 1
ATOM 837 O O . MET A 1 102 ? 3.082 -10.187 -17.059 1.00 95.06 102 MET A O 1
ATOM 841 N N . PHE A 1 103 ? 1.474 -9.156 -15.883 1.00 95.94 103 PHE A N 1
ATOM 842 C CA . PHE A 1 103 ? 0.653 -8.760 -17.034 1.00 95.94 103 PHE A CA 1
ATOM 843 C C . PHE A 1 103 ? 0.968 -7.359 -17.578 1.00 95.94 103 PHE A C 1
ATOM 845 O O . PHE A 1 103 ? 0.252 -6.884 -18.457 1.00 95.94 103 PHE A O 1
ATOM 852 N N . THR A 1 104 ? 2.025 -6.700 -17.093 1.00 96.19 104 THR A N 1
ATOM 853 C CA . THR A 1 104 ? 2.482 -5.398 -17.603 1.00 96.19 104 THR A CA 1
ATOM 854 C C . THR A 1 104 ? 3.847 -5.571 -18.278 1.00 96.19 104 THR A C 1
ATOM 856 O O . THR A 1 104 ? 4.859 -5.535 -17.578 1.00 96.19 104 THR A O 1
ATOM 859 N N . PRO A 1 105 ? 3.907 -5.779 -19.612 1.00 93.19 105 PRO A N 1
ATOM 860 C CA . PRO A 1 105 ? 5.165 -6.032 -20.318 1.00 93.19 105 PRO A CA 1
ATOM 861 C C . PRO A 1 105 ? 6.202 -4.917 -20.161 1.00 93.19 105 PRO A C 1
ATOM 863 O O . PRO A 1 105 ? 7.374 -5.226 -20.024 1.00 93.19 105 PRO A O 1
ATOM 866 N N . ASP A 1 106 ? 5.770 -3.655 -20.078 1.00 90.94 106 ASP A N 1
ATOM 867 C CA . ASP A 1 106 ? 6.645 -2.475 -19.950 1.00 90.94 106 ASP A CA 1
ATOM 868 C C . ASP A 1 106 ? 7.517 -2.457 -18.674 1.00 90.94 106 ASP A C 1
ATOM 870 O O . ASP A 1 106 ? 8.340 -1.562 -18.501 1.00 90.94 106 ASP A O 1
ATOM 874 N N . LEU A 1 107 ? 7.313 -3.398 -17.744 1.00 91.62 107 LEU A N 1
ATOM 875 C CA . LEU A 1 107 ? 8.112 -3.528 -16.523 1.00 91.62 107 LEU A CA 1
ATOM 876 C C . LEU A 1 107 ? 9.360 -4.415 -16.676 1.00 91.62 107 LEU A C 1
ATOM 878 O O . LEU A 1 107 ? 10.123 -4.516 -15.713 1.00 91.62 107 LEU A O 1
ATOM 882 N N . TRP A 1 108 ? 9.541 -5.077 -17.821 1.00 90.88 108 TRP A N 1
ATOM 883 C CA . TRP A 1 108 ? 10.540 -6.126 -18.059 1.00 90.88 108 TRP A CA 1
ATOM 884 C C . TRP A 1 108 ? 11.393 -5.819 -19.286 1.00 90.88 108 TRP A C 1
ATOM 886 O O . TRP A 1 108 ? 12.596 -6.158 -19.231 1.00 90.88 108 TRP A O 1
#

pLDDT: mean 85.42, std 11.31, range [53.34, 96.94]

Organism: Gloeophyllum trabeum (strain ATCC 11539 / FP-39264 / Madison 617) (NCBI:txid670483)

Radius of gyration: 19.81 Å; Cα contacts (8 Å, |Δi|>4): 69; chains: 1; bounding box: 41×26×55 Å

Secondary structure (DSSP, 8-state):
--HHHHHHHHHHHHHHHHHHHHHHHHHTT---TTSSHHHHHHHHHHHHHHHHHH-GGGGS-HHHHHHHHHTTS-SSSS----TTSTTHHHHTT-HHHHHHHHT-GGG-